Protein AF-A0A2Z6RP35-F1 (afdb_monomer_lite)

pLDDT: mean 94.47, std 4.71, range [70.81, 98.75]

InterPro domains:
  IPR000719 Protein kinase domain [PF00069] (41-134)
  IPR000719 Protein kinase domain [PS50011] (1-166)
  IPR011009 Protein kinase-like domain superfamily [SSF56112] (38-133)

Radius of gyration: 15.74 Å; chains: 1; bounding box: 32×40×42 Å

Organism: NCBI:txid94130

Foldseek 3Di:
DLVLLDPFFQAWHWPDDQDADPVRDGDTHTDFDFDQQDDDALVSVLLNLLRNLSSLVSQVVVQKDQLDDASRQKTQGPPDPHRRIHGHDSVVMDGFFDADPDDDPLDDPQLADPRNTHHQLSNLLSSLVNSVVVVRQDDPQSVVLSCCSNVSVDGSVVSSVGPSND

Secondary structure (DSSP, 8-state):
-HHHHTT-TTB--EEEEEEE-TT--EEEEE----EE----SHHHHHHHHHHHHHHHHHHHHTTEE-S---GGGEEE-TT-SS--EEE---TT-EETT-B-S---TT--TTTS-TTSB--HHHHHHHHHHHHHHT----SHHHHHHHHHHHTT---HHHHTTSGGG-

Sequence (166 aa):
MYEYARGHPGLVQIKEGPKISRQGIYKVVLESRGHVCRLRNEDDARAMSQSVLTGLTWLHKGGYVHRDIRLPNILFVPGVANYKYVLIDFEHANVGGLLVSEQLKDWDNKTLTKGNKYTSQSDMYQFGKMLENLNIINSDDGKRFLNSLKNKNINSANALKHAWFK

Structure (mmCIF, N/CA/C/O backbone):
data_AF-A0A2Z6RP35-F1
#
_entry.id   AF-A0A2Z6RP35-F1
#
loop_
_atom_site.group_PDB
_atom_site.id
_atom_site.type_symbol
_atom_site.label_atom_id
_atom_site.label_alt_id
_atom_site.label_comp_id
_atom_site.label_asym_id
_atom_site.label_entity_id
_atom_site.label_seq_id
_atom_site.pdbx_PDB_ins_code
_atom_site.Cartn_x
_atom_site.Cartn_y
_atom_site.Cartn_z
_atom_site.occupancy
_atom_site.B_iso_or_equiv
_atom_site.auth_seq_id
_atom_site.auth_comp_id
_atom_site.auth_asym_id
_atom_site.auth_atom_id
_atom_site.pdbx_PDB_model_num
ATOM 1 N N . MET A 1 1 ? -10.661 -10.406 8.901 1.00 86.00 1 MET A N 1
ATOM 2 C CA . MET A 1 1 ? -9.699 -9.798 7.965 1.00 86.00 1 MET A CA 1
ATOM 3 C C . MET A 1 1 ? -8.993 -10.849 7.120 1.00 86.00 1 MET A C 1
ATOM 5 O O . MET A 1 1 ? -9.301 -10.893 5.944 1.00 86.00 1 MET A O 1
ATOM 9 N N . TYR A 1 2 ? -8.150 -11.733 7.672 1.00 87.94 2 TYR A N 1
ATOM 10 C CA . TYR A 1 2 ? -7.448 -12.767 6.884 1.00 87.94 2 TYR A CA 1
ATOM 11 C C . TYR A 1 2 ? -8.343 -13.483 5.846 1.00 87.94 2 TYR A C 1
ATOM 13 O O . TYR A 1 2 ? -8.022 -13.436 4.666 1.00 87.94 2 TYR A O 1
ATOM 21 N N . GLU A 1 3 ? -9.520 -14.005 6.214 1.00 88.62 3 GLU A N 1
ATOM 22 C CA . GLU A 1 3 ? -10.435 -14.618 5.222 1.00 88.62 3 GLU A CA 1
ATOM 23 C C . GLU A 1 3 ? -10.795 -13.711 4.037 1.00 88.62 3 GLU A C 1
ATOM 25 O O . GLU A 1 3 ? -10.886 -14.176 2.909 1.00 88.62 3 GLU A O 1
ATOM 30 N N . TYR A 1 4 ? -10.945 -12.408 4.272 1.00 90.94 4 TYR A N 1
ATOM 31 C CA . TYR A 1 4 ? -11.260 -11.437 3.229 1.00 90.94 4 TYR A CA 1
ATOM 32 C C . TYR A 1 4 ? -10.071 -11.163 2.286 1.00 90.94 4 TYR A C 1
ATOM 34 O O . TYR A 1 4 ? -10.281 -10.764 1.146 1.00 90.94 4 TYR A O 1
ATOM 42 N N . ALA A 1 5 ? -8.825 -11.388 2.726 1.00 90.06 5 ALA A N 1
ATOM 43 C CA . ALA A 1 5 ? -7.629 -11.282 1.878 1.00 90.06 5 ALA A CA 1
ATOM 44 C C . ALA A 1 5 ? -7.382 -12.518 0.998 1.00 90.06 5 ALA A C 1
ATOM 46 O O . ALA A 1 5 ? -6.636 -12.433 0.019 1.00 90.06 5 ALA A O 1
ATOM 47 N N . ARG A 1 6 ? -7.966 -13.669 1.351 1.00 91.44 6 ARG A N 1
ATOM 48 C CA . ARG A 1 6 ? -7.701 -14.957 0.702 1.00 91.44 6 ARG A CA 1
ATOM 49 C C . ARG A 1 6 ? -8.003 -14.882 -0.799 1.00 91.44 6 ARG A C 1
ATOM 51 O O . ARG A 1 6 ? -9.107 -14.528 -1.190 1.00 91.44 6 ARG A O 1
ATOM 58 N N . GLY A 1 7 ? -7.034 -15.255 -1.634 1.00 90.69 7 GLY A N 1
ATOM 59 C CA . GLY A 1 7 ? -7.176 -15.304 -3.091 1.00 90.69 7 GLY A CA 1
ATOM 60 C C . GLY A 1 7 ? -6.927 -13.976 -3.811 1.00 90.69 7 GLY A C 1
ATOM 61 O O . GLY A 1 7 ? -7.019 -13.937 -5.037 1.00 90.69 7 GLY A O 1
ATOM 62 N N . HIS A 1 8 ? -6.598 -12.894 -3.097 1.00 92.94 8 HIS A N 1
ATOM 63 C CA . HIS A 1 8 ? -6.458 -11.570 -3.708 1.00 92.94 8 HIS A CA 1
ATOM 64 C C . HIS A 1 8 ? -4.997 -11.156 -3.922 1.00 92.94 8 HIS A C 1
ATOM 66 O O . HIS A 1 8 ? -4.226 -11.126 -2.958 1.00 92.94 8 HIS A O 1
ATOM 72 N N . PRO A 1 9 ? -4.600 -10.797 -5.161 1.00 93.50 9 PRO A N 1
ATOM 73 C CA . PRO A 1 9 ? -3.252 -10.324 -5.449 1.00 93.50 9 PRO A CA 1
ATOM 74 C C . PRO A 1 9 ? -2.870 -9.102 -4.616 1.00 93.50 9 PRO A C 1
ATOM 76 O O . PRO A 1 9 ? -3.711 -8.263 -4.289 1.00 93.50 9 PRO A O 1
ATOM 79 N N . GLY A 1 10 ?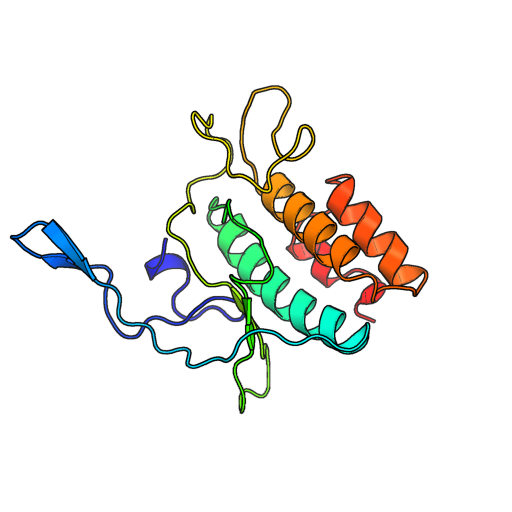 -1.584 -8.991 -4.288 1.00 94.69 10 GLY A N 1
ATOM 80 C CA . GLY A 1 10 ? -1.087 -7.902 -3.449 1.00 94.69 10 GLY A CA 1
ATOM 81 C C . GLY A 1 10 ? -1.337 -8.082 -1.952 1.00 94.69 10 GLY A C 1
ATOM 82 O O . GLY A 1 10 ? -0.834 -7.283 -1.167 1.00 94.69 10 GLY A O 1
ATOM 83 N N . LEU A 1 11 ? -2.063 -9.124 -1.536 1.00 95.31 11 LEU A N 1
ATOM 84 C CA . LEU A 1 11 ? -2.268 -9.497 -0.136 1.00 95.31 11 LEU A CA 1
ATOM 85 C C . LEU A 1 11 ? -1.636 -10.861 0.155 1.00 95.31 11 LEU A C 1
ATOM 87 O O . LEU A 1 11 ? -1.440 -11.687 -0.741 1.00 95.31 11 LEU A O 1
ATOM 91 N N . VAL A 1 12 ? -1.311 -11.104 1.422 1.00 93.56 12 VAL A N 1
ATOM 92 C CA . VAL A 1 12 ? -0.819 -12.406 1.878 1.00 93.56 12 VAL A CA 1
ATOM 93 C C . VAL A 1 12 ? -1.856 -13.511 1.663 1.00 93.56 12 VAL A C 1
ATOM 95 O O . VAL A 1 12 ? -3.038 -13.344 1.963 1.00 93.56 12 VAL A O 1
ATOM 98 N N . GLN A 1 13 ? -1.404 -14.658 1.157 1.00 92.56 13 GLN A N 1
ATOM 99 C CA . GLN A 1 13 ? -2.258 -15.813 0.887 1.00 92.56 13 GLN A CA 1
ATOM 100 C C . GLN A 1 13 ? -2.308 -16.760 2.083 1.00 92.56 13 GLN A C 1
ATOM 102 O O . GLN A 1 13 ? -1.300 -16.993 2.758 1.00 92.56 13 GLN A O 1
ATOM 107 N N . ILE A 1 14 ? -3.496 -17.304 2.344 1.00 91.94 14 ILE A N 1
ATOM 108 C CA . ILE A 1 14 ? -3.790 -18.121 3.522 1.00 91.94 14 ILE A CA 1
ATOM 109 C C . ILE A 1 14 ? -4.053 -19.549 3.086 1.00 91.94 14 ILE A C 1
ATOM 111 O O . ILE A 1 14 ? -5.002 -19.823 2.351 1.00 91.94 14 ILE A O 1
ATOM 115 N N . LYS A 1 15 ? -3.245 -20.456 3.627 1.00 91.06 15 LYS A N 1
ATOM 116 C CA . LYS A 1 15 ? -3.426 -21.892 3.474 1.00 91.06 15 LYS A CA 1
ATOM 117 C C . LYS A 1 15 ? -4.540 -22.394 4.391 1.00 91.06 15 LYS A C 1
ATOM 119 O O . LYS A 1 15 ? -5.458 -23.072 3.943 1.00 91.06 15 LYS A O 1
ATOM 124 N N . GLU A 1 16 ? -4.494 -22.031 5.676 1.00 90.31 16 GLU A N 1
ATOM 125 C CA . GLU A 1 16 ? -5.458 -22.493 6.686 1.00 90.31 16 GLU A CA 1
ATOM 126 C C . GLU A 1 16 ? -5.748 -21.438 7.761 1.00 90.31 16 GLU A C 1
ATOM 128 O O . GLU A 1 16 ? -4.887 -20.639 8.125 1.00 90.31 16 GLU A O 1
ATOM 133 N N . GLY A 1 17 ? -6.944 -21.506 8.350 1.00 86.00 17 GLY A N 1
ATOM 134 C CA . GLY A 1 17 ? -7.389 -20.552 9.368 1.00 86.00 17 GLY A CA 1
ATOM 135 C C . GLY A 1 17 ? -7.920 -19.247 8.768 1.00 86.00 17 GLY A C 1
ATOM 136 O O . GLY A 1 17 ? -7.993 -19.146 7.545 1.00 86.00 17 GLY A O 1
ATOM 137 N N . PRO A 1 18 ? -8.299 -18.269 9.610 1.00 88.44 18 PRO A N 1
ATOM 138 C CA . PRO A 1 18 ? -8.027 -18.163 11.043 1.00 88.44 18 PRO A CA 1
ATOM 139 C C . PRO A 1 18 ? -8.864 -19.106 11.916 1.00 88.44 18 PRO A C 1
ATOM 141 O O . PRO A 1 18 ? -10.058 -19.285 11.698 1.00 88.44 18 PRO A O 1
ATOM 144 N N . LYS A 1 19 ? -8.236 -19.708 12.930 1.00 91.31 19 LYS A N 1
ATOM 145 C CA . LYS A 1 19 ? -8.891 -20.564 13.934 1.00 91.31 19 LYS A CA 1
ATOM 146 C C . LYS A 1 19 ? -8.445 -20.154 15.334 1.00 91.31 19 LYS A C 1
ATOM 148 O O . LYS A 1 19 ? -7.283 -19.803 15.521 1.00 91.31 19 LYS A O 1
ATOM 153 N N . ILE A 1 20 ? -9.348 -20.252 16.305 1.00 91.75 20 ILE A N 1
ATOM 154 C CA . ILE A 1 20 ? -9.038 -20.084 17.729 1.00 91.75 20 ILE A CA 1
ATOM 155 C C . ILE A 1 20 ? -9.173 -21.452 18.396 1.00 91.75 20 ILE A C 1
ATOM 157 O O . ILE A 1 20 ? -10.204 -22.113 18.260 1.00 91.75 20 ILE A O 1
ATOM 161 N N . SER A 1 21 ? -8.116 -21.917 19.061 1.00 89.69 21 SER A N 1
ATOM 162 C CA . SER A 1 21 ? -8.159 -23.171 19.818 1.00 89.69 21 SER A CA 1
ATOM 163 C C . SER A 1 21 ? -8.995 -23.015 21.095 1.00 89.69 21 SER A C 1
ATOM 165 O O . SER A 1 21 ? -9.226 -21.905 21.568 1.00 89.69 21 SER A O 1
ATOM 167 N N . ARG A 1 22 ? -9.388 -24.130 21.726 1.00 89.19 22 ARG A N 1
ATOM 168 C CA . ARG A 1 22 ? -10.064 -24.098 23.042 1.00 89.19 22 ARG A CA 1
ATOM 169 C C . ARG A 1 22 ? -9.234 -23.419 24.141 1.00 89.19 22 ARG A C 1
ATOM 171 O O . ARG A 1 22 ? -9.798 -22.957 25.120 1.00 89.19 22 ARG A O 1
ATOM 178 N N . GLN A 1 23 ? -7.913 -23.356 23.973 1.00 92.81 23 GLN A N 1
ATOM 179 C CA . GLN A 1 23 ? -6.979 -22.693 24.889 1.00 92.81 23 GLN A CA 1
ATOM 180 C C . GLN A 1 23 ? -6.763 -21.207 24.539 1.00 92.81 23 GLN A C 1
ATOM 182 O O . GLN A 1 23 ? -5.885 -20.571 25.108 1.00 92.81 23 GLN A O 1
ATOM 187 N N . GLY A 1 24 ? -7.517 -20.652 23.581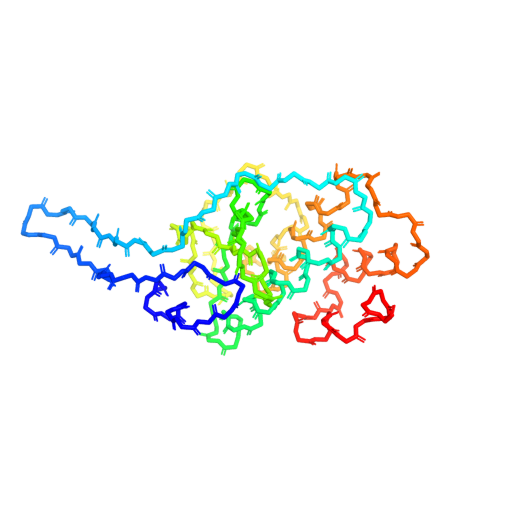 1.00 91.94 24 GLY A N 1
ATOM 188 C CA . GLY A 1 24 ? -7.424 -19.244 23.183 1.00 91.94 24 GLY A CA 1
ATOM 189 C C . GLY A 1 24 ? -6.308 -18.925 22.183 1.00 91.94 24 GLY A C 1
ATOM 190 O O . GLY A 1 24 ? -6.059 -17.757 21.904 1.00 91.94 24 GLY A O 1
ATOM 191 N N . ILE A 1 25 ? -5.641 -19.931 21.606 1.00 91.06 25 ILE A N 1
ATOM 192 C CA . ILE A 1 25 ? -4.558 -19.701 20.638 1.00 91.06 25 ILE A CA 1
ATOM 193 C C . ILE A 1 25 ? -5.157 -19.351 19.277 1.00 91.06 25 ILE A C 1
ATOM 195 O O . ILE A 1 25 ? -5.824 -20.187 18.663 1.00 91.06 25 ILE A O 1
ATOM 199 N N . TYR A 1 26 ? -4.868 -18.147 18.786 1.00 90.88 26 TYR A N 1
ATOM 200 C CA . TYR A 1 26 ? -5.181 -17.729 17.423 1.00 90.88 26 TYR A CA 1
ATOM 201 C C . TYR A 1 26 ? -4.122 -18.253 16.446 1.00 90.88 26 TYR A C 1
ATOM 203 O O . TYR A 1 26 ? -2.932 -17.986 16.605 1.00 90.88 26 TYR A O 1
ATOM 211 N N . LYS A 1 27 ? -4.544 -19.008 15.427 1.00 92.00 27 LYS A N 1
ATOM 212 C CA . LYS A 1 27 ? -3.656 -19.595 14.416 1.00 92.00 27 LYS A CA 1
ATOM 213 C C . LYS A 1 27 ? -4.132 -19.277 13.002 1.00 92.00 27 LYS A C 1
ATOM 215 O O . LYS A 1 27 ? -5.279 -19.552 12.643 1.00 92.00 27 LYS A O 1
ATOM 220 N N . VAL A 1 28 ? -3.198 -18.796 12.185 1.00 91.69 28 VAL A N 1
ATOM 221 C CA . VAL A 1 28 ? -3.317 -18.648 10.728 1.00 91.69 28 VAL A CA 1
ATOM 222 C C . VAL A 1 28 ? -2.096 -19.306 10.097 1.00 91.69 28 VAL A C 1
ATOM 224 O O . VAL A 1 28 ? -0.977 -19.111 10.565 1.00 91.69 28 VAL A O 1
ATOM 227 N N . VAL A 1 29 ? -2.297 -20.106 9.055 1.00 91.81 29 VAL A N 1
ATOM 228 C CA . VAL A 1 29 ? -1.217 -20.710 8.269 1.00 91.81 29 VAL A CA 1
ATOM 229 C C . VAL A 1 29 ? -1.149 -19.976 6.939 1.00 91.81 29 VAL A C 1
ATOM 231 O O . VAL A 1 29 ? -2.089 -20.031 6.147 1.00 91.81 29 VAL A O 1
ATOM 234 N N . LEU A 1 30 ? -0.038 -19.286 6.702 1.00 91.62 30 LEU A N 1
ATOM 235 C CA . LEU A 1 30 ? 0.198 -18.515 5.484 1.00 91.62 30 LEU A CA 1
ATOM 236 C C . LEU A 1 30 ? 0.854 -19.393 4.410 1.00 91.62 30 LEU A C 1
ATOM 238 O O . LEU A 1 30 ? 1.625 -20.303 4.718 1.00 91.62 30 LEU A O 1
ATOM 242 N N . GLU A 1 31 ? 0.540 -19.117 3.148 1.00 89.62 31 GLU A N 1
ATOM 243 C CA . GLU A 1 31 ? 1.127 -19.784 1.980 1.00 89.62 31 GLU A CA 1
ATOM 244 C C . GLU A 1 31 ? 2.234 -18.947 1.330 1.00 89.62 31 GLU A C 1
ATOM 246 O O . GLU A 1 31 ? 3.230 -19.497 0.863 1.00 89.62 31 GLU A O 1
ATOM 251 N N . SER A 1 32 ? 2.093 -17.617 1.325 1.00 87.44 32 SER A N 1
ATOM 252 C CA . SER A 1 32 ? 3.074 -16.719 0.713 1.00 87.44 32 SER A CA 1
ATOM 253 C C . SER A 1 32 ? 4.442 -16.846 1.388 1.00 87.44 32 SER A C 1
ATOM 255 O O . SER A 1 32 ? 4.604 -16.509 2.560 1.00 87.44 32 SER A O 1
ATOM 257 N N . ARG A 1 33 ? 5.446 -17.296 0.629 1.00 87.25 33 ARG A N 1
ATOM 258 C CA . ARG A 1 33 ? 6.847 -17.368 1.063 1.00 87.25 33 ARG A CA 1
ATOM 259 C C . ARG A 1 33 ? 7.640 -16.265 0.385 1.00 87.25 33 ARG A C 1
ATOM 261 O O . ARG A 1 33 ? 8.005 -16.391 -0.780 1.00 87.25 33 ARG A O 1
ATOM 268 N N . GLY A 1 34 ? 7.862 -15.179 1.113 1.00 90.25 34 GLY A N 1
ATOM 269 C CA . GLY A 1 34 ? 8.583 -14.022 0.606 1.00 90.25 34 GLY A CA 1
ATOM 270 C C . GLY A 1 34 ? 9.846 -13.697 1.392 1.00 90.25 34 GLY A C 1
ATOM 271 O O . GLY A 1 34 ? 10.131 -14.270 2.442 1.00 90.25 34 GLY A O 1
ATOM 272 N N . HIS A 1 35 ? 10.588 -12.737 0.863 1.00 91.94 35 HIS A N 1
ATOM 273 C CA . HIS A 1 35 ? 11.747 -12.125 1.487 1.00 91.94 35 HIS A CA 1
ATOM 274 C C . HIS A 1 35 ? 11.442 -10.671 1.832 1.00 91.94 35 HIS A C 1
ATOM 276 O O . HIS A 1 35 ? 10.530 -10.058 1.270 1.00 91.94 35 HIS A O 1
ATOM 282 N N . VAL A 1 36 ? 12.252 -10.108 2.727 1.00 92.31 36 VAL A N 1
ATOM 283 C CA . VAL A 1 36 ? 12.228 -8.673 3.021 1.00 92.31 36 VAL A CA 1
ATOM 284 C C . VAL A 1 36 ? 12.353 -7.884 1.719 1.00 92.31 36 VAL A C 1
ATOM 286 O O . VAL A 1 36 ? 13.231 -8.158 0.895 1.00 92.31 36 VAL A O 1
ATOM 289 N N . CYS A 1 37 ? 11.471 -6.904 1.544 1.00 90.75 37 CYS A N 1
ATOM 290 C CA . CYS A 1 37 ? 11.470 -6.026 0.387 1.00 90.75 37 CYS A CA 1
ATOM 291 C C . CYS A 1 37 ? 12.776 -5.212 0.319 1.00 90.75 37 CYS A C 1
ATOM 293 O O . CYS A 1 37 ? 13.133 -4.508 1.264 1.00 90.75 37 CYS A O 1
ATOM 295 N N . ARG A 1 38 ? 13.500 -5.310 -0.803 1.00 91.88 38 ARG A N 1
ATOM 296 C CA . ARG A 1 38 ? 14.711 -4.525 -1.087 1.00 91.88 38 ARG A CA 1
ATOM 297 C C . ARG A 1 38 ? 14.517 -3.773 -2.397 1.00 91.88 38 ARG A C 1
ATOM 299 O O . ARG A 1 38 ? 14.673 -4.357 -3.463 1.00 91.88 38 ARG A O 1
ATOM 306 N N . LEU A 1 39 ? 14.159 -2.499 -2.293 1.00 95.06 39 LEU A N 1
ATOM 307 C CA . LEU A 1 39 ? 13.917 -1.611 -3.430 1.00 95.06 39 LEU A CA 1
ATOM 308 C C . LEU A 1 39 ? 15.202 -0.841 -3.741 1.00 95.06 39 LEU A C 1
ATOM 310 O O . LEU A 1 39 ? 15.808 -0.282 -2.827 1.00 95.06 39 LEU A O 1
ATOM 314 N N . ARG A 1 40 ? 15.642 -0.838 -5.001 1.00 94.56 40 ARG A N 1
ATOM 315 C CA . ARG A 1 40 ? 16.898 -0.197 -5.427 1.00 94.56 40 ARG A CA 1
ATOM 316 C C . ARG A 1 40 ? 16.669 1.072 -6.231 1.00 94.56 40 ARG A C 1
ATOM 318 O O . ARG A 1 40 ? 17.529 1.945 -6.242 1.00 94.56 40 ARG A O 1
ATOM 325 N N . ASN A 1 41 ? 15.546 1.151 -6.931 1.00 97.44 41 ASN A N 1
ATOM 326 C CA . ASN A 1 41 ? 15.239 2.240 -7.845 1.00 97.44 41 ASN A CA 1
ATOM 327 C C . ASN A 1 41 ? 13.727 2.503 -7.908 1.00 97.44 41 ASN A C 1
ATOM 329 O O . ASN A 1 41 ? 12.916 1.832 -7.263 1.00 97.44 41 ASN A O 1
ATOM 333 N N . GLU A 1 42 ? 13.359 3.508 -8.694 1.00 98.00 42 GLU A N 1
ATOM 334 C CA . GLU A 1 42 ? 11.970 3.915 -8.871 1.00 98.00 42 GLU A CA 1
ATOM 335 C C . GLU A 1 42 ? 11.098 2.823 -9.512 1.00 98.00 42 GLU A C 1
ATOM 337 O O . GLU A 1 42 ? 9.927 2.699 -9.157 1.00 98.00 42 GLU A O 1
ATOM 342 N N . ASP A 1 43 ? 11.655 1.996 -10.399 1.00 96.25 43 ASP A N 1
ATOM 343 C CA . ASP A 1 43 ? 10.916 0.915 -11.061 1.00 96.25 43 ASP A CA 1
ATOM 344 C C . ASP A 1 43 ? 10.538 -0.195 -10.072 1.00 96.25 43 ASP A C 1
ATOM 346 O O . ASP A 1 43 ? 9.401 -0.675 -10.085 1.00 96.25 43 ASP A O 1
ATOM 350 N N . ASP A 1 44 ? 11.442 -0.545 -9.150 1.00 95.75 44 ASP A N 1
ATOM 351 C CA . ASP A 1 44 ? 11.146 -1.460 -8.044 1.00 95.75 44 ASP A CA 1
ATOM 352 C C . ASP A 1 44 ? 10.013 -0.896 -7.174 1.00 95.75 44 ASP A C 1
ATOM 354 O O . ASP A 1 44 ? 9.064 -1.605 -6.824 1.00 95.75 44 ASP A O 1
ATOM 358 N N . ALA A 1 45 ? 10.088 0.398 -6.838 1.00 97.56 45 ALA A N 1
ATOM 359 C CA . ALA A 1 45 ? 9.058 1.075 -6.055 1.00 97.56 45 ALA A CA 1
ATOM 360 C C . ALA A 1 45 ? 7.709 1.087 -6.785 1.00 97.56 45 ALA A C 1
ATOM 362 O O . ALA A 1 45 ? 6.671 0.867 -6.154 1.00 97.56 45 ALA A O 1
ATOM 363 N N . ARG A 1 46 ? 7.707 1.290 -8.107 1.00 97.38 46 ARG A N 1
ATOM 364 C CA . ARG A 1 46 ? 6.509 1.252 -8.953 1.00 97.38 46 ARG A CA 1
ATOM 365 C C . ARG A 1 46 ? 5.897 -0.148 -8.979 1.00 97.38 46 ARG A C 1
ATOM 367 O O . ARG A 1 46 ? 4.705 -0.289 -8.713 1.00 97.38 46 ARG A O 1
ATOM 374 N N . ALA A 1 47 ? 6.693 -1.193 -9.202 1.00 95.69 47 ALA A N 1
ATOM 375 C CA . ALA A 1 47 ? 6.221 -2.581 -9.211 1.00 95.69 47 ALA A CA 1
ATOM 376 C C . ALA A 1 47 ? 5.649 -3.019 -7.847 1.00 95.69 47 ALA A C 1
ATOM 378 O O . ALA A 1 47 ? 4.589 -3.656 -7.770 1.00 95.69 47 ALA A O 1
ATOM 379 N N . MET A 1 48 ? 6.314 -2.630 -6.755 1.00 97.44 48 MET A N 1
ATOM 380 C CA . MET A 1 48 ? 5.811 -2.832 -5.396 1.00 97.44 48 MET A CA 1
ATOM 381 C C . MET A 1 48 ? 4.493 -2.090 -5.186 1.00 97.44 48 MET A C 1
ATOM 383 O O . MET A 1 48 ? 3.514 -2.687 -4.732 1.00 97.44 48 MET A O 1
ATOM 387 N N . SER A 1 49 ? 4.432 -0.825 -5.604 1.00 97.94 49 SER A N 1
ATOM 388 C CA . SER A 1 49 ? 3.239 0.003 -5.447 1.00 97.94 49 SER A CA 1
ATOM 389 C C . SER A 1 49 ? 2.042 -0.550 -6.197 1.00 97.94 49 SER A C 1
ATOM 391 O O . SER A 1 49 ? 0.949 -0.588 -5.641 1.00 97.94 49 SER A O 1
ATOM 393 N N . GLN A 1 50 ? 2.231 -1.056 -7.413 1.00 97.31 50 GLN A N 1
ATOM 394 C CA . GLN A 1 50 ? 1.154 -1.686 -8.172 1.00 97.31 50 GLN A CA 1
ATOM 395 C C . GLN A 1 50 ? 0.564 -2.889 -7.421 1.00 97.31 50 GLN A C 1
ATOM 397 O O . GLN A 1 50 ? -0.654 -3.077 -7.398 1.00 97.31 50 GLN A O 1
ATOM 402 N N . SER A 1 51 ? 1.411 -3.674 -6.753 1.00 97.31 51 SER A N 1
ATOM 403 C CA . SER A 1 51 ? 0.977 -4.833 -5.969 1.00 97.31 51 SER A CA 1
ATOM 404 C C . SER A 1 51 ? 0.243 -4.421 -4.697 1.00 97.31 51 SER A C 1
ATOM 406 O O . SER A 1 51 ? -0.890 -4.845 -4.481 1.00 97.31 51 SER A O 1
ATOM 408 N N . VAL A 1 52 ? 0.826 -3.525 -3.899 1.00 98.06 52 VAL A N 1
ATOM 409 C CA . VAL A 1 52 ? 0.209 -3.055 -2.650 1.00 98.06 52 VAL A CA 1
ATOM 410 C C . VAL A 1 52 ? -1.113 -2.337 -2.916 1.00 98.06 52 VAL A C 1
ATOM 412 O O . VAL A 1 52 ? -2.102 -2.613 -2.243 1.00 98.06 52 VAL A O 1
ATOM 415 N N . LEU A 1 53 ? -1.184 -1.471 -3.929 1.00 98.50 53 LEU A N 1
ATOM 416 C CA . LEU A 1 53 ? -2.419 -0.764 -4.280 1.00 98.50 53 LEU A CA 1
ATOM 417 C C . LEU A 1 53 ? -3.513 -1.705 -4.790 1.00 98.50 53 LEU A C 1
ATOM 419 O O . LEU A 1 53 ? -4.690 -1.449 -4.537 1.00 98.50 53 LEU A O 1
ATOM 423 N N . THR A 1 54 ? -3.149 -2.796 -5.468 1.00 97.75 54 THR A N 1
ATOM 424 C CA . THR A 1 54 ? -4.109 -3.842 -5.859 1.00 97.75 54 THR A CA 1
ATOM 425 C C . THR A 1 54 ? -4.731 -4.481 -4.617 1.00 97.75 54 THR A C 1
ATOM 427 O O . THR A 1 54 ? -5.958 -4.554 -4.513 1.00 97.75 54 THR A O 1
ATOM 430 N N . GLY A 1 55 ? -3.907 -4.831 -3.626 1.00 97.75 55 GLY A N 1
ATOM 431 C CA . GLY A 1 55 ? -4.382 -5.360 -2.348 1.00 97.75 55 GLY A CA 1
ATOM 432 C C . GLY A 1 55 ? -5.228 -4.355 -1.559 1.00 97.75 55 GLY A C 1
ATOM 433 O O . GLY A 1 55 ? -6.329 -4.680 -1.116 1.00 97.75 55 GLY A O 1
ATOM 434 N N . LEU A 1 56 ? -4.773 -3.104 -1.438 1.00 98.44 56 LEU A N 1
ATOM 435 C CA . LEU A 1 56 ? -5.519 -2.040 -0.757 1.00 98.44 56 LEU A CA 1
ATOM 436 C C . LEU A 1 56 ? -6.858 -1.747 -1.435 1.00 98.44 56 LEU A C 1
ATOM 438 O O . LEU A 1 56 ? -7.849 -1.539 -0.745 1.00 98.44 56 LEU A O 1
ATOM 442 N N . THR A 1 57 ? -6.921 -1.781 -2.769 1.00 98.31 57 THR A N 1
ATOM 443 C CA . THR A 1 57 ? -8.187 -1.633 -3.507 1.00 98.31 57 THR A CA 1
ATOM 444 C C . THR A 1 57 ? -9.195 -2.690 -3.071 1.00 98.31 57 THR A C 1
ATOM 446 O O . THR A 1 57 ? -10.362 -2.372 -2.837 1.00 98.31 57 THR A O 1
ATOM 449 N N . TRP A 1 58 ? -8.745 -3.936 -2.910 1.00 98.00 58 TRP A N 1
ATOM 450 C CA . TRP A 1 58 ? -9.599 -5.017 -2.437 1.00 98.00 58 TRP A CA 1
ATOM 451 C C . TRP A 1 58 ? -10.076 -4.800 -0.994 1.00 98.00 58 TRP A C 1
ATOM 453 O O . TRP A 1 58 ? -11.282 -4.853 -0.732 1.00 98.00 58 TRP A O 1
ATOM 463 N N . LEU A 1 59 ? -9.153 -4.496 -0.073 1.00 97.50 59 LEU A N 1
ATOM 464 C CA . LEU A 1 59 ? -9.464 -4.231 1.339 1.00 97.50 59 LEU A CA 1
ATOM 465 C C . LEU A 1 59 ? -10.459 -3.082 1.498 1.00 97.50 59 LEU A C 1
ATOM 467 O O . LEU A 1 59 ? -11.494 -3.235 2.148 1.00 97.50 59 LEU A O 1
ATOM 471 N N . HIS A 1 60 ? -10.173 -1.956 0.845 1.00 97.94 60 HIS A N 1
ATOM 472 C CA . HIS A 1 60 ? -10.968 -0.735 0.937 1.00 97.94 60 HIS A CA 1
ATOM 473 C C . HIS A 1 60 ? -12.368 -0.928 0.352 1.00 97.94 60 HIS A C 1
ATOM 475 O O . HIS A 1 60 ? -13.327 -0.393 0.905 1.00 97.94 60 HIS A O 1
ATOM 481 N N . LYS A 1 61 ? -12.520 -1.740 -0.706 1.00 97.12 61 LYS A N 1
ATOM 482 C CA . LYS A 1 61 ? -13.836 -2.122 -1.250 1.00 97.12 61 LYS A CA 1
ATOM 483 C C . LYS A 1 61 ? -14.693 -2.875 -0.225 1.00 97.12 61 LYS A C 1
ATOM 485 O O . LYS A 1 61 ? -15.908 -2.716 -0.226 1.00 97.12 61 LYS A O 1
ATOM 490 N N . GLY A 1 62 ? -14.066 -3.655 0.656 1.00 95.56 62 GLY A N 1
ATOM 491 C CA . GLY A 1 62 ? -14.731 -4.345 1.767 1.00 95.56 62 GLY A CA 1
ATOM 492 C C . GLY A 1 62 ? -14.960 -3.479 3.004 1.00 95.56 62 GLY A C 1
ATOM 493 O O . GLY A 1 62 ? -15.422 -3.988 4.019 1.00 95.56 62 GLY A O 1
ATOM 494 N N . GLY A 1 63 ? -14.598 -2.193 2.956 1.00 96.75 63 GLY A N 1
ATOM 495 C CA . GLY A 1 63 ? -14.658 -1.293 4.107 1.00 96.75 63 GLY A CA 1
ATOM 496 C C . GLY A 1 63 ? -13.549 -1.519 5.139 1.00 96.75 63 GLY A C 1
ATOM 497 O O . GLY A 1 63 ? -13.596 -0.914 6.209 1.00 96.75 63 GLY A O 1
ATOM 498 N N . TYR A 1 64 ? -12.552 -2.356 4.841 1.00 97.62 64 TYR A N 1
ATOM 499 C CA . TYR A 1 64 ? -11.417 -2.607 5.728 1.00 97.62 64 TYR A CA 1
ATOM 500 C C . TYR A 1 64 ? -10.265 -1.646 5.453 1.00 97.62 64 TYR A C 1
ATOM 502 O O . TYR A 1 64 ? -10.079 -1.186 4.330 1.00 97.62 64 TYR A O 1
ATOM 510 N N . VAL A 1 65 ? -9.473 -1.375 6.484 1.00 97.69 65 VAL A N 1
ATOM 511 C CA . VAL A 1 65 ? -8.235 -0.588 6.448 1.00 97.69 65 VAL A CA 1
ATOM 512 C C . VAL A 1 65 ? -7.115 -1.377 7.114 1.00 97.69 65 VAL A C 1
ATOM 514 O O . VAL A 1 65 ? -7.371 -2.121 8.062 1.00 97.69 65 VAL A O 1
ATOM 517 N N . HIS A 1 66 ? -5.883 -1.219 6.634 1.00 97.75 66 HIS A N 1
ATOM 518 C CA . HIS A 1 66 ? -4.729 -1.967 7.138 1.00 97.75 66 HIS A CA 1
ATOM 519 C C . HIS A 1 66 ? -4.210 -1.424 8.468 1.00 97.75 66 HIS A C 1
ATOM 521 O O . HIS A 1 66 ? -3.860 -2.194 9.357 1.00 97.75 66 HIS A O 1
ATOM 527 N N . ARG A 1 67 ? -4.169 -0.093 8.606 1.00 97.00 67 ARG A N 1
ATOM 528 C CA . ARG A 1 67 ? -3.708 0.655 9.790 1.00 97.00 67 ARG A CA 1
ATOM 529 C C . ARG A 1 67 ? -2.204 0.659 10.043 1.00 97.00 67 ARG A C 1
ATOM 531 O O . ARG A 1 67 ? -1.708 1.675 10.527 1.00 97.00 67 ARG A O 1
ATOM 538 N N . ASP A 1 68 ? -1.481 -0.383 9.646 1.00 97.12 68 ASP A N 1
ATOM 539 C CA . ASP A 1 68 ? -0.020 -0.461 9.806 1.00 97.12 68 ASP A CA 1
ATOM 540 C C . ASP A 1 68 ? 0.733 -0.556 8.464 1.00 97.12 68 ASP A C 1
ATOM 542 O O . ASP A 1 68 ? 1.335 -1.572 8.124 1.00 97.12 68 ASP A O 1
ATOM 546 N N . ILE A 1 69 ? 0.619 0.479 7.625 1.00 97.75 69 ILE A N 1
ATOM 547 C CA . ILE A 1 69 ? 1.321 0.529 6.333 1.00 97.75 69 ILE A CA 1
ATOM 548 C C . ILE A 1 69 ? 2.770 0.972 6.539 1.00 97.75 69 ILE A C 1
ATOM 550 O O . ILE A 1 69 ? 3.035 2.144 6.813 1.00 97.75 69 ILE A O 1
ATOM 554 N N . ARG A 1 70 ? 3.701 0.032 6.358 1.00 96.94 70 ARG A N 1
ATOM 555 C CA . ARG A 1 70 ? 5.149 0.246 6.460 1.00 96.94 70 ARG A CA 1
ATOM 556 C C . ARG A 1 70 ? 5.919 -0.820 5.682 1.00 96.94 70 ARG A C 1
ATOM 558 O O . ARG A 1 70 ? 5.416 -1.921 5.472 1.00 96.94 70 ARG A O 1
ATOM 565 N N . LEU A 1 71 ? 7.159 -0.511 5.295 1.00 96.56 71 LEU A N 1
ATOM 566 C CA . LEU A 1 71 ? 7.977 -1.393 4.454 1.00 96.56 71 LEU A CA 1
ATOM 567 C C . LEU A 1 71 ? 8.202 -2.799 5.055 1.00 96.56 71 LEU A C 1
ATOM 569 O O . LEU A 1 71 ? 8.149 -3.758 4.287 1.00 96.56 71 LEU A O 1
ATOM 573 N N . PRO A 1 72 ? 8.392 -2.968 6.385 1.00 96.19 72 PRO A N 1
ATOM 574 C CA . PRO A 1 72 ? 8.485 -4.296 6.999 1.00 96.19 72 PRO A CA 1
ATOM 575 C C . PRO A 1 72 ? 7.259 -5.190 6.773 1.00 96.19 72 PRO A C 1
ATOM 577 O O . PRO A 1 72 ? 7.403 -6.409 6.747 1.00 96.19 72 PRO A O 1
ATOM 580 N N . ASN A 1 73 ? 6.083 -4.597 6.548 1.00 97.31 73 ASN A N 1
ATOM 581 C CA . ASN A 1 73 ? 4.835 -5.323 6.321 1.00 97.31 73 ASN A CA 1
ATOM 582 C C . ASN A 1 73 ? 4.600 -5.610 4.825 1.00 97.31 73 ASN A C 1
ATOM 584 O O . ASN A 1 73 ? 3.485 -5.921 4.411 1.00 97.31 73 ASN A O 1
ATOM 588 N N . ILE A 1 74 ? 5.640 -5.510 3.991 1.00 97.50 74 ILE A N 1
ATOM 589 C CA . ILE A 1 74 ? 5.588 -5.827 2.563 1.00 97.50 74 ILE A CA 1
ATOM 590 C C . ILE A 1 74 ? 6.681 -6.848 2.251 1.00 97.50 74 ILE A C 1
ATOM 592 O O . ILE A 1 74 ? 7.873 -6.584 2.423 1.00 97.50 74 ILE A O 1
ATOM 596 N N . LEU A 1 75 ? 6.282 -8.013 1.742 1.00 96.19 75 LEU A N 1
ATOM 597 C CA . LEU A 1 75 ? 7.211 -9.059 1.316 1.00 96.19 75 LEU A CA 1
ATOM 598 C C . LEU A 1 75 ? 7.327 -9.109 -0.199 1.00 96.19 75 LEU A C 1
ATOM 600 O O . LEU A 1 75 ? 6.325 -8.991 -0.897 1.00 96.19 75 LEU A O 1
ATOM 604 N N . PHE A 1 76 ? 8.534 -9.364 -0.697 1.00 96.00 76 PHE A N 1
ATOM 605 C CA . PHE A 1 76 ? 8.772 -9.760 -2.082 1.00 96.00 76 PHE A CA 1
ATOM 606 C C . PHE A 1 76 ? 8.645 -11.281 -2.221 1.00 96.00 76 PHE A C 1
ATOM 608 O O . PHE A 1 76 ? 9.330 -12.019 -1.517 1.00 96.00 76 PHE A O 1
ATOM 615 N N . VAL A 1 77 ? 7.814 -11.761 -3.140 1.00 93.19 77 VAL A N 1
ATOM 616 C CA . VAL A 1 77 ? 7.584 -13.183 -3.413 1.00 93.19 77 VAL A CA 1
ATOM 617 C C . VAL A 1 77 ? 8.250 -13.543 -4.751 1.00 93.19 77 VAL A C 1
ATOM 619 O O . VAL A 1 77 ? 7.789 -13.091 -5.803 1.00 93.19 77 VAL A O 1
ATOM 622 N N . PRO A 1 78 ? 9.348 -14.323 -4.751 1.00 88.38 78 PRO A N 1
ATOM 623 C CA . PRO A 1 78 ? 10.029 -14.718 -5.981 1.00 88.38 78 PRO A CA 1
ATOM 624 C C . PRO A 1 78 ? 9.200 -15.721 -6.795 1.00 88.38 78 PRO A C 1
ATOM 626 O O . PRO A 1 78 ? 8.376 -16.454 -6.256 1.00 88.38 78 PRO A O 1
ATOM 629 N N . GLY A 1 79 ? 9.443 -15.779 -8.108 1.00 82.88 79 GLY A N 1
ATOM 630 C CA . GLY A 1 79 ? 8.838 -16.784 -8.993 1.00 82.88 79 GLY A CA 1
ATOM 631 C C . GLY A 1 79 ? 7.372 -16.541 -9.371 1.00 82.88 79 GLY A C 1
ATOM 632 O O . GLY A 1 79 ? 6.804 -17.336 -10.112 1.00 82.88 79 GLY A O 1
ATOM 633 N N . VAL A 1 80 ? 6.763 -15.441 -8.919 1.00 80.38 80 VAL A N 1
ATOM 634 C CA . VAL A 1 80 ? 5.402 -15.047 -9.313 1.00 80.38 80 VAL A CA 1
ATOM 635 C C . VAL A 1 80 ? 5.477 -14.083 -10.499 1.00 80.38 80 VAL A C 1
ATOM 637 O O . VAL A 1 80 ? 6.206 -13.089 -10.453 1.00 80.38 80 VAL A O 1
ATOM 640 N N . ALA A 1 81 ? 4.750 -14.378 -11.580 1.00 70.81 81 ALA A N 1
ATOM 641 C CA . ALA A 1 81 ? 4.782 -13.559 -12.796 1.00 70.81 81 ALA A CA 1
ATOM 642 C C . ALA A 1 81 ? 4.166 -12.166 -12.570 1.00 70.81 81 ALA A C 1
ATOM 644 O O . ALA A 1 81 ? 4.748 -11.161 -12.971 1.00 70.81 81 ALA A O 1
ATOM 645 N N . ASN A 1 82 ? 3.038 -12.114 -11.856 1.00 72.94 82 ASN A N 1
ATOM 646 C CA . ASN A 1 82 ? 2.292 -10.892 -11.562 1.00 72.94 82 ASN A CA 1
ATOM 647 C C . ASN A 1 82 ? 2.233 -10.657 -10.047 1.00 72.94 82 ASN A C 1
ATOM 649 O O . ASN A 1 82 ? 2.083 -11.608 -9.284 1.00 72.94 82 ASN A O 1
ATOM 653 N N . TYR A 1 83 ? 2.316 -9.391 -9.629 1.00 76.31 83 TYR A N 1
ATOM 654 C CA . TYR A 1 83 ? 2.175 -8.957 -8.231 1.00 76.31 83 TYR A CA 1
ATOM 655 C C . TYR A 1 83 ? 3.173 -9.609 -7.266 1.00 76.31 83 TYR A C 1
ATOM 657 O O . TYR A 1 83 ? 2.811 -10.283 -6.303 1.00 76.31 83 TYR A O 1
ATOM 665 N N . LYS A 1 84 ? 4.462 -9.367 -7.528 1.00 90.62 84 LYS A N 1
ATOM 666 C CA . LYS A 1 84 ? 5.604 -9.912 -6.774 1.00 90.62 84 LYS A CA 1
ATOM 667 C C . LYS A 1 84 ? 5.700 -9.415 -5.333 1.00 90.62 84 LYS A C 1
ATOM 669 O O . LYS A 1 84 ? 6.644 -9.782 -4.644 1.00 90.62 84 LYS A O 1
ATOM 674 N N . TYR A 1 85 ? 4.783 -8.567 -4.879 1.00 96.38 85 TYR A N 1
ATOM 675 C CA . TYR A 1 85 ? 4.794 -8.043 -3.523 1.00 96.38 85 TYR A CA 1
ATOM 676 C C . TYR A 1 85 ? 3.451 -8.282 -2.855 1.00 96.38 85 TYR A C 1
ATOM 678 O O . TYR A 1 85 ? 2.403 -8.135 -3.482 1.00 96.38 85 TYR A O 1
ATOM 686 N N . VAL A 1 86 ? 3.484 -8.635 -1.576 1.00 96.25 86 VAL A N 1
ATOM 687 C CA . VAL A 1 86 ? 2.280 -8.868 -0.778 1.00 96.25 86 VAL A CA 1
ATOM 688 C C . VAL A 1 86 ? 2.334 -8.058 0.505 1.00 96.25 86 VAL A C 1
ATOM 690 O O . VAL A 1 86 ? 3.356 -8.034 1.191 1.00 96.25 86 VAL A O 1
ATOM 693 N N . LEU A 1 87 ? 1.219 -7.404 0.815 1.00 97.25 87 LEU A N 1
ATOM 694 C CA . LEU A 1 87 ? 0.966 -6.772 2.101 1.00 97.25 87 LEU A CA 1
ATOM 695 C C . LEU A 1 87 ? 0.616 -7.863 3.121 1.00 97.25 87 LEU A C 1
ATOM 697 O O . LEU A 1 87 ? -0.269 -8.695 2.880 1.00 97.25 87 LEU A O 1
ATOM 701 N N . ILE A 1 88 ? 1.351 -7.875 4.226 1.00 95.94 88 ILE A N 1
ATOM 702 C CA . ILE A 1 88 ? 1.218 -8.823 5.333 1.00 95.94 88 ILE A CA 1
ATOM 703 C C . ILE A 1 88 ? 0.799 -8.082 6.605 1.00 95.94 88 ILE A C 1
ATOM 705 O O . ILE A 1 88 ? 0.775 -6.860 6.632 1.00 95.94 88 ILE A O 1
ATOM 709 N N . ASP A 1 89 ? 0.569 -8.856 7.663 1.00 94.19 89 ASP A N 1
ATOM 710 C CA . ASP A 1 89 ? 0.376 -8.362 9.027 1.00 94.19 89 ASP A CA 1
ATOM 711 C C . ASP A 1 89 ? -0.907 -7.540 9.246 1.00 94.19 89 ASP A C 1
ATOM 713 O O . ASP A 1 89 ? -0.921 -6.316 9.347 1.00 94.19 89 ASP A O 1
ATOM 717 N N . PHE A 1 90 ? -2.031 -8.256 9.331 1.00 93.88 90 PHE A N 1
ATOM 718 C CA . PHE A 1 90 ? -3.353 -7.657 9.514 1.00 93.88 90 PHE A CA 1
ATOM 719 C C . PHE A 1 90 ? -3.773 -7.537 10.986 1.00 93.88 90 PHE A C 1
ATOM 721 O O . PHE A 1 90 ? -4.969 -7.416 11.257 1.00 93.88 90 PHE A O 1
ATOM 728 N N . GLU A 1 91 ? -2.845 -7.593 11.942 1.00 92.44 91 GLU A N 1
ATOM 729 C CA . GLU A 1 91 ? -3.175 -7.562 13.375 1.00 92.44 91 GLU A CA 1
ATOM 730 C C . GLU A 1 91 ? -3.870 -6.259 13.800 1.00 92.44 91 GLU A C 1
ATOM 732 O O . GLU A 1 91 ? -4.776 -6.266 14.633 1.00 92.44 91 GLU A O 1
ATOM 737 N N . HIS A 1 92 ? -3.512 -5.147 13.157 1.00 93.38 92 HIS A N 1
ATOM 738 C CA . HIS A 1 92 ? -4.116 -3.839 13.402 1.00 93.38 92 HIS A CA 1
ATOM 739 C C . HIS A 1 92 ? -5.282 -3.513 12.463 1.00 93.38 92 HIS A C 1
ATOM 741 O O . HIS A 1 92 ? -5.984 -2.516 12.683 1.00 93.38 92 HIS A O 1
ATOM 747 N N . ALA A 1 93 ? -5.508 -4.336 11.437 1.00 94.50 93 ALA A N 1
ATOM 748 C CA . ALA A 1 93 ? -6.512 -4.084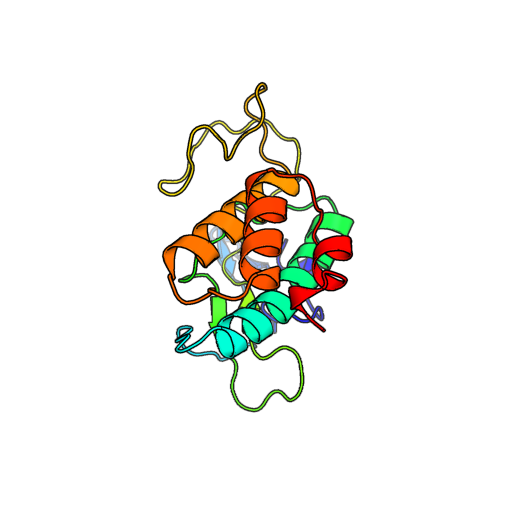 10.418 1.00 94.50 93 ALA A CA 1
ATOM 749 C C . ALA A 1 93 ? -7.930 -4.146 11.001 1.00 94.50 93 ALA A C 1
ATOM 751 O O . ALA A 1 93 ? -8.259 -4.999 11.825 1.00 94.50 93 ALA A O 1
ATOM 752 N N . ASN A 1 94 ? -8.795 -3.231 10.570 1.00 94.25 94 ASN A N 1
ATOM 753 C CA . ASN A 1 94 ? -10.163 -3.131 11.082 1.00 94.25 94 ASN A CA 1
ATOM 754 C C . ASN A 1 94 ? -11.087 -2.471 10.049 1.00 94.25 94 ASN A C 1
ATOM 756 O O . ASN A 1 94 ? -10.658 -2.129 8.949 1.00 94.25 94 ASN A O 1
ATOM 760 N N . VAL A 1 95 ? -12.359 -2.289 10.393 1.00 95.81 95 VAL A N 1
ATOM 761 C CA . VAL A 1 95 ? -13.305 -1.478 9.626 1.00 95.81 95 VAL A CA 1
ATOM 762 C C . VAL A 1 95 ? -12.857 -0.014 9.646 1.00 95.81 95 VAL A C 1
ATOM 764 O O . VAL A 1 95 ? -12.496 0.538 10.689 1.00 95.81 95 VAL A O 1
ATOM 767 N N . GLY A 1 96 ? -12.858 0.620 8.477 1.00 96.12 96 GLY A N 1
ATOM 768 C CA . GLY A 1 96 ? -12.518 2.028 8.322 1.00 96.12 96 GLY A CA 1
ATOM 769 C C . GLY A 1 96 ? -13.578 2.961 8.912 1.00 96.12 96 GLY A C 1
ATOM 770 O O . GLY A 1 96 ? -14.756 2.636 9.004 1.00 96.12 96 GLY A O 1
ATOM 771 N N . GLY A 1 97 ? -13.159 4.166 9.293 1.00 95.25 97 GLY A N 1
ATOM 772 C CA . GLY A 1 97 ? -14.035 5.217 9.815 1.00 95.25 97 GLY A CA 1
ATOM 773 C C . GLY A 1 97 ? -14.337 5.118 11.312 1.00 95.25 97 GLY A C 1
ATOM 774 O O . GLY A 1 97 ? -15.035 5.986 11.842 1.00 95.25 97 GLY A O 1
ATOM 775 N N . LEU A 1 98 ? -13.796 4.114 12.003 1.00 92.19 98 LEU A N 1
ATOM 776 C CA . LEU A 1 98 ? -13.906 3.984 13.453 1.00 92.19 98 LEU A CA 1
ATOM 777 C C . LEU A 1 98 ? -12.972 4.959 14.179 1.00 92.19 98 LEU A C 1
ATOM 779 O O . LEU A 1 98 ? -11.902 5.318 13.674 1.00 92.19 98 LEU A O 1
ATOM 783 N N . LEU A 1 99 ? -13.400 5.383 15.371 1.00 92.75 99 LEU A N 1
ATOM 784 C CA . LEU A 1 99 ? -12.546 6.102 16.313 1.00 92.75 99 LEU A CA 1
ATOM 785 C C . LEU A 1 99 ? -11.407 5.186 16.754 1.00 92.75 99 LEU A C 1
ATOM 787 O O . LEU A 1 99 ? -11.625 4.004 17.017 1.00 92.75 99 LEU A O 1
ATOM 791 N N . VAL A 1 100 ? -10.203 5.740 16.846 1.00 90.31 100 VAL A N 1
ATOM 792 C CA . VAL A 1 100 ? -9.032 5.002 17.322 1.00 90.31 100 VAL A CA 1
ATOM 793 C C . VAL A 1 100 ? -8.625 5.498 18.705 1.00 90.31 100 VAL A C 1
ATOM 795 O O . VAL A 1 100 ? -8.427 6.691 18.916 1.00 90.31 100 VAL A O 1
ATOM 798 N N . SER A 1 101 ? -8.519 4.576 19.658 1.00 85.12 101 SER A N 1
ATOM 799 C CA . SER A 1 101 ? -8.003 4.842 21.008 1.00 85.12 101 SER A CA 1
ATOM 800 C C . SER A 1 101 ? -6.477 4.786 21.073 1.00 85.12 101 SER A C 1
ATOM 802 O O . SER A 1 101 ? -5.877 5.374 21.964 1.00 85.12 101 SER A O 1
ATOM 804 N N . GLU A 1 102 ? -5.854 4.093 20.121 1.00 84.50 102 GLU A N 1
ATOM 805 C CA . GLU A 1 102 ? -4.418 3.837 20.078 1.00 84.50 102 GLU A CA 1
ATOM 806 C C . GLU A 1 102 ? -3.805 4.427 18.811 1.00 84.50 102 GLU A C 1
ATOM 808 O O . GLU A 1 102 ? -4.390 4.340 17.724 1.00 84.50 102 GLU A O 1
ATOM 813 N N . GLN A 1 103 ? -2.611 5.002 18.957 1.00 88.69 103 GLN A N 1
ATOM 814 C CA . GLN A 1 103 ? -1.802 5.500 17.851 1.00 88.69 103 GLN A CA 1
ATOM 815 C C . GLN A 1 103 ? -0.562 4.628 17.691 1.00 88.69 103 GLN A C 1
ATOM 817 O O . GLN A 1 103 ? 0.178 4.408 18.649 1.00 88.69 103 GLN A O 1
ATOM 822 N N . LEU A 1 104 ? -0.333 4.141 16.471 1.00 92.00 104 LEU A N 1
ATOM 823 C CA . LEU A 1 104 ? 0.895 3.420 16.154 1.00 92.00 104 LEU A CA 1
ATOM 824 C C . LEU A 1 104 ? 2.050 4.408 15.974 1.00 92.00 104 LEU A C 1
ATOM 826 O O . LEU A 1 104 ? 1.849 5.549 15.561 1.00 92.00 104 LEU A O 1
ATOM 830 N N . LYS A 1 105 ? 3.273 3.947 16.244 1.00 89.38 105 LYS A N 1
ATOM 831 C CA . LYS A 1 105 ? 4.490 4.775 16.263 1.00 89.38 105 LYS A CA 1
ATOM 832 C C . LYS A 1 105 ? 4.722 5.582 14.978 1.00 89.38 105 LYS A C 1
ATOM 834 O O . LYS A 1 105 ? 5.210 6.703 15.049 1.00 89.38 105 LYS A O 1
ATOM 839 N N . ASP A 1 106 ? 4.374 5.019 13.822 1.00 90.88 106 ASP A N 1
ATOM 840 C CA . ASP A 1 106 ? 4.614 5.649 12.517 1.00 90.88 106 ASP A CA 1
ATOM 841 C C . ASP A 1 106 ? 3.496 6.616 12.089 1.00 90.88 106 ASP A C 1
ATOM 843 O O . ASP A 1 106 ? 3.572 7.234 11.017 1.00 90.88 106 ASP A O 1
ATOM 847 N N . TRP A 1 107 ? 2.442 6.753 12.899 1.00 95.81 107 TRP A N 1
ATOM 848 C CA . TRP A 1 107 ? 1.370 7.713 12.664 1.00 95.81 107 TRP A CA 1
ATOM 849 C C . TRP A 1 107 ? 1.813 9.125 13.052 1.00 95.81 107 TRP A C 1
ATOM 851 O O . TRP A 1 107 ? 2.655 9.339 13.918 1.00 95.81 107 TRP A O 1
ATOM 861 N N . ASP A 1 108 ? 1.228 10.110 12.386 1.00 95.62 108 ASP A N 1
ATOM 862 C CA . ASP A 1 108 ? 1.437 11.531 12.646 1.00 95.62 108 ASP A CA 1
ATOM 863 C C . ASP A 1 108 ? 0.110 12.306 12.597 1.00 95.62 108 ASP A C 1
ATOM 865 O O . ASP A 1 108 ? -0.968 11.748 12.363 1.00 95.62 108 ASP A O 1
ATOM 869 N N . ASN A 1 109 ? 0.191 13.624 12.781 1.00 94.75 109 ASN A N 1
ATOM 870 C CA . ASN A 1 109 ? -0.963 14.522 12.803 1.00 94.75 109 ASN A CA 1
ATOM 871 C C . ASN A 1 109 ? -1.780 14.555 11.496 1.00 94.75 109 ASN A C 1
ATOM 873 O O . ASN A 1 109 ? -2.905 15.054 11.502 1.00 94.75 109 ASN A O 1
ATOM 877 N N . LYS A 1 110 ? -1.253 14.030 10.385 1.00 96.62 110 LYS A N 1
ATOM 878 C CA . LYS A 1 110 ? -1.956 13.919 9.101 1.00 96.62 110 LYS A CA 1
ATOM 879 C C . LYS A 1 110 ? -2.509 12.522 8.860 1.00 96.62 110 LYS A C 1
ATOM 881 O O . LYS A 1 110 ? -3.314 12.349 7.947 1.00 96.62 110 LYS A O 1
ATOM 886 N N . THR A 1 111 ? -2.144 11.530 9.668 1.00 97.00 111 THR A N 1
ATOM 887 C CA . THR A 1 111 ? -2.612 10.149 9.500 1.00 97.00 111 THR A CA 1
ATOM 888 C C . THR A 1 111 ? -4.112 10.042 9.753 1.00 97.00 111 THR A C 1
ATOM 890 O O . THR A 1 111 ? -4.848 9.512 8.915 1.00 97.00 111 THR A O 1
ATOM 893 N N . LEU A 1 112 ? -4.606 10.617 10.846 1.00 96.75 112 LEU A N 1
ATOM 894 C CA . LEU A 1 112 ? -6.018 10.553 11.224 1.00 96.75 112 LEU A CA 1
ATOM 895 C C . LEU A 1 112 ? -6.835 11.704 10.627 1.00 96.75 112 LEU A C 1
ATOM 897 O O . LEU A 1 112 ? -6.307 12.687 10.111 1.00 96.75 112 LEU A O 1
ATOM 901 N N . THR A 1 113 ? -8.155 11.554 10.643 1.00 95.50 113 THR A N 1
ATOM 902 C CA . THR A 1 113 ? -9.072 12.673 10.377 1.00 95.50 113 THR A CA 1
ATOM 903 C C . THR A 1 113 ? -9.137 13.612 11.586 1.00 95.50 113 THR A C 1
ATOM 905 O O . THR A 1 113 ? -8.778 13.223 12.696 1.00 95.50 113 THR A O 1
ATOM 908 N N . LYS A 1 114 ? -9.689 14.824 11.410 1.00 92.56 114 LYS A N 1
ATOM 909 C CA . LYS A 1 114 ? -9.946 15.759 12.527 1.00 92.56 114 LYS A CA 1
ATOM 910 C C . LYS A 1 114 ? -10.808 15.151 13.644 1.00 92.56 114 LYS A C 1
ATOM 912 O O . LYS A 1 114 ? -10.703 15.568 14.787 1.00 92.56 114 LYS A O 1
ATOM 917 N N . GLY A 1 115 ? -11.642 14.164 13.315 1.00 92.88 115 GLY A N 1
ATOM 918 C CA . GLY A 1 115 ? -12.476 13.438 14.271 1.00 92.88 115 GLY A CA 1
ATOM 919 C C . GLY A 1 115 ? -11.809 12.202 14.874 1.00 92.88 115 GLY A C 1
ATOM 920 O O . GLY A 1 115 ? -12.533 11.320 15.311 1.00 92.88 115 GLY A O 1
ATOM 921 N N . ASN A 1 116 ? -10.476 12.084 14.831 1.00 94.06 116 ASN A N 1
ATOM 922 C CA . ASN A 1 116 ? -9.715 10.947 15.366 1.00 94.06 116 ASN A CA 1
ATOM 923 C C . ASN A 1 116 ? -10.141 9.578 14.787 1.00 94.06 116 ASN A C 1
ATOM 925 O O . ASN A 1 116 ? -10.179 8.563 15.481 1.00 94.06 116 ASN A O 1
ATOM 929 N N . LYS A 1 117 ? -10.502 9.557 13.497 1.00 96.56 117 LYS A N 1
ATOM 930 C CA . LYS A 1 117 ? -10.873 8.335 12.761 1.00 96.56 117 LYS A CA 1
ATOM 931 C C . LYS A 1 117 ? -9.779 7.919 11.791 1.00 96.56 117 LYS A C 1
ATOM 933 O O . LYS A 1 117 ? -9.233 8.783 11.095 1.00 96.56 117 LYS A O 1
ATOM 938 N N . TYR A 1 118 ? -9.534 6.613 11.688 1.00 97.44 118 TYR A N 1
ATOM 939 C CA . TYR A 1 118 ? -8.663 6.025 10.666 1.00 97.44 118 TYR A CA 1
ATOM 940 C C . TYR A 1 118 ? -9.492 5.583 9.456 1.00 97.44 118 TYR A C 1
ATOM 942 O O . TYR A 1 118 ? -10.524 4.940 9.616 1.00 97.44 118 TYR A O 1
ATOM 950 N N . THR A 1 119 ? -9.069 5.926 8.241 1.00 97.81 119 THR A N 1
ATOM 951 C CA . THR A 1 119 ? -9.846 5.699 7.003 1.00 97.81 119 THR A CA 1
ATOM 952 C C . THR A 1 119 ? -8.998 5.042 5.919 1.00 97.81 119 THR A C 1
ATOM 954 O O . THR A 1 119 ? -7.784 4.943 6.063 1.00 97.81 119 THR A O 1
ATOM 957 N N . SER A 1 120 ? -9.601 4.645 4.798 1.00 98.25 120 SER A N 1
ATOM 958 C CA . SER A 1 120 ? -8.842 4.209 3.616 1.00 98.25 120 SER A CA 1
ATOM 959 C C . SER A 1 120 ? -7.833 5.270 3.169 1.00 98.25 120 SER A C 1
ATOM 961 O O . SER A 1 120 ? -6.685 4.948 2.882 1.00 98.25 120 SER A O 1
ATOM 963 N N . GLN A 1 121 ? -8.199 6.554 3.238 1.00 98.44 121 GLN A N 1
ATOM 964 C CA . GLN A 1 121 ? -7.276 7.658 2.955 1.00 98.44 121 GLN A CA 1
ATOM 965 C C . GLN A 1 121 ? -6.130 7.778 3.971 1.00 98.44 121 GLN A C 1
ATOM 967 O O . GLN A 1 121 ? -5.105 8.381 3.665 1.00 98.44 121 GLN A O 1
ATOM 972 N N . SER A 1 122 ? -6.271 7.214 5.171 1.00 98.25 122 SER A N 1
ATOM 973 C CA . SER A 1 122 ? -5.171 7.102 6.130 1.00 98.25 122 SER A CA 1
ATOM 974 C C . SER A 1 122 ? -4.154 6.041 5.689 1.00 98.25 122 SER A C 1
ATOM 976 O O . SER A 1 122 ? -2.962 6.332 5.737 1.00 98.25 122 SER A O 1
ATOM 978 N N . ASP A 1 123 ? -4.596 4.886 5.165 1.00 98.56 123 ASP A N 1
ATOM 979 C CA . ASP A 1 123 ? -3.684 3.903 4.546 1.00 98.56 123 ASP A CA 1
ATOM 980 C C . ASP A 1 123 ? -2.961 4.526 3.342 1.00 98.56 123 ASP A C 1
ATOM 982 O O . ASP A 1 123 ? -1.744 4.408 3.225 1.00 98.56 123 ASP A O 1
ATOM 986 N N . MET A 1 124 ? -3.693 5.238 2.471 1.00 98.75 124 MET A N 1
ATOM 987 C CA . MET A 1 124 ? -3.108 5.907 1.299 1.00 98.75 124 MET A CA 1
ATOM 988 C C . MET A 1 124 ? -2.051 6.944 1.702 1.00 98.75 124 MET A C 1
ATOM 990 O O . MET A 1 124 ? -0.991 7.020 1.082 1.00 98.75 124 MET A O 1
ATOM 994 N N . TYR A 1 125 ? -2.318 7.718 2.757 1.00 98.69 125 TYR A N 1
ATOM 995 C CA . TYR A 1 125 ? -1.364 8.675 3.314 1.00 98.69 125 TYR A CA 1
ATOM 996 C C . TYR A 1 125 ? -0.099 7.984 3.829 1.00 98.69 125 TYR A C 1
ATOM 998 O O . TYR A 1 125 ? 1.005 8.357 3.431 1.00 98.69 125 TYR A O 1
ATOM 1006 N N . GLN A 1 126 ? -0.256 6.957 4.672 1.00 98.62 126 GLN A N 1
ATOM 1007 C CA . GLN A 1 126 ? 0.874 6.212 5.233 1.00 98.62 126 GLN A CA 1
ATOM 1008 C C . GLN A 1 126 ? 1.689 5.526 4.134 1.00 98.62 126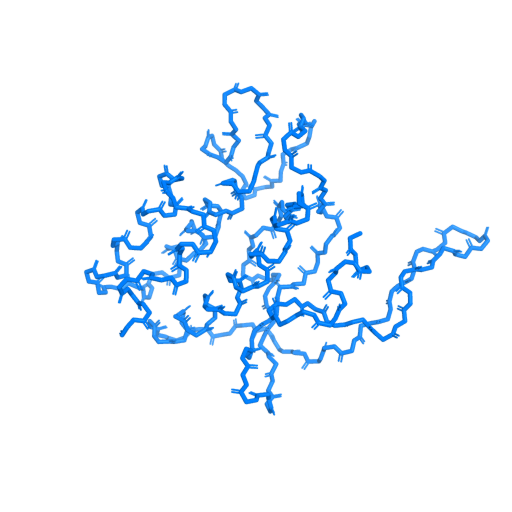 GLN A C 1
ATOM 1010 O O . GLN A 1 126 ? 2.916 5.522 4.194 1.00 98.62 126 GLN A O 1
ATOM 1015 N N . PHE A 1 127 ? 1.029 5.037 3.083 1.00 98.62 127 PHE A N 1
ATOM 1016 C CA . PHE A 1 127 ? 1.695 4.497 1.906 1.00 98.62 127 PHE A CA 1
ATOM 1017 C C . PHE A 1 127 ? 2.540 5.556 1.182 1.00 98.62 127 PHE A C 1
ATOM 1019 O O . PHE A 1 127 ? 3.708 5.313 0.883 1.00 98.62 127 PHE A O 1
ATOM 1026 N N . GLY A 1 128 ? 1.996 6.758 0.962 1.00 98.50 128 GLY A N 1
ATOM 1027 C CA . GLY A 1 128 ? 2.739 7.872 0.363 1.00 98.50 128 GLY A CA 1
ATOM 1028 C C . GLY A 1 128 ? 3.932 8.322 1.208 1.00 98.50 128 GLY A C 1
ATOM 1029 O O . GLY A 1 128 ? 5.018 8.526 0.671 1.00 98.50 128 GLY A O 1
ATOM 1030 N N . LYS A 1 129 ? 3.758 8.420 2.530 1.00 98.38 129 LYS A N 1
ATOM 1031 C CA . LYS A 1 129 ? 4.832 8.734 3.485 1.00 98.38 129 LYS A CA 1
ATOM 1032 C C . LYS A 1 129 ? 5.933 7.670 3.469 1.00 98.38 129 LYS A C 1
ATOM 1034 O O . LYS A 1 129 ? 7.112 8.005 3.422 1.00 98.38 129 LYS A O 1
ATOM 1039 N N . MET A 1 130 ? 5.555 6.392 3.469 1.00 97.81 130 MET A N 1
ATOM 1040 C CA . MET A 1 130 ? 6.497 5.278 3.375 1.00 97.81 130 MET A CA 1
ATOM 1041 C C . MET A 1 130 ? 7.322 5.361 2.088 1.00 97.81 130 MET A C 1
ATOM 1043 O O . MET A 1 130 ? 8.540 5.247 2.158 1.00 97.81 130 MET A O 1
ATOM 1047 N N . LEU A 1 131 ? 6.675 5.573 0.937 1.00 98.19 131 LEU A N 1
ATOM 1048 C CA . LEU A 1 131 ? 7.352 5.683 -0.355 1.00 98.19 131 LEU A CA 1
ATOM 1049 C C . LEU A 1 131 ? 8.294 6.891 -0.432 1.00 98.19 131 LEU A C 1
ATOM 1051 O O . LEU A 1 131 ? 9.402 6.762 -0.947 1.00 98.19 131 LEU A O 1
ATOM 1055 N N . GLU A 1 132 ? 7.874 8.048 0.084 1.00 97.69 132 GLU A N 1
ATOM 1056 C CA . GLU A 1 132 ? 8.715 9.248 0.141 1.00 97.69 132 GLU A CA 1
ATOM 1057 C C . GLU A 1 132 ? 9.994 8.998 0.947 1.00 97.69 132 GLU A C 1
ATOM 1059 O O . GLU A 1 132 ? 11.083 9.316 0.478 1.00 97.69 132 GLU A O 1
ATOM 1064 N N . ASN A 1 133 ? 9.883 8.337 2.103 1.00 96.94 133 ASN A N 1
ATOM 1065 C CA . ASN A 1 133 ? 11.027 8.036 2.966 1.00 96.94 133 ASN A CA 1
ATOM 1066 C C . ASN A 1 133 ? 12.068 7.106 2.320 1.00 96.94 133 ASN A C 1
ATOM 1068 O O . ASN A 1 133 ? 13.191 7.016 2.816 1.00 96.94 133 ASN A O 1
ATOM 1072 N N . LEU A 1 134 ? 11.724 6.413 1.229 1.00 96.38 134 LEU A N 1
ATOM 1073 C CA . LEU A 1 134 ? 12.683 5.601 0.480 1.00 96.38 134 LEU A CA 1
ATOM 1074 C C . LEU A 1 134 ? 13.678 6.461 -0.310 1.00 96.38 134 LEU A C 1
ATOM 1076 O O . LEU A 1 134 ? 14.751 5.969 -0.636 1.00 96.38 134 LEU A O 1
ATOM 1080 N N . ASN A 1 135 ? 13.340 7.717 -0.632 1.00 96.62 135 ASN A N 1
ATOM 1081 C CA . ASN A 1 135 ? 14.170 8.642 -1.418 1.00 96.62 135 ASN A CA 1
ATOM 1082 C C . ASN A 1 135 ? 14.627 8.098 -2.792 1.00 96.62 135 ASN A C 1
ATOM 1084 O O . ASN A 1 135 ? 15.662 8.503 -3.317 1.00 96.62 135 ASN A O 1
ATOM 1088 N N . ILE A 1 136 ? 13.854 7.186 -3.393 1.00 97.38 136 ILE A N 1
ATOM 1089 C CA . ILE A 1 136 ? 14.157 6.571 -4.703 1.00 97.38 136 ILE A CA 1
ATOM 1090 C C . ILE A 1 136 ? 13.197 6.991 -5.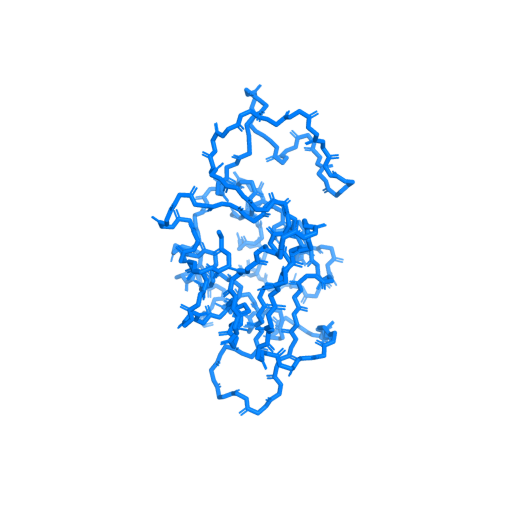824 1.00 97.38 136 ILE A C 1
ATOM 1092 O O . ILE A 1 136 ? 13.406 6.598 -6.967 1.00 97.38 136 ILE A O 1
ATOM 1096 N N . ILE A 1 137 ? 12.157 7.775 -5.518 1.00 97.81 137 ILE A N 1
ATOM 1097 C CA . ILE A 1 137 ? 11.149 8.240 -6.484 1.00 97.81 137 ILE A CA 1
ATOM 1098 C C . ILE A 1 137 ? 11.450 9.693 -6.849 1.00 97.81 137 ILE A C 1
ATOM 1100 O O . ILE A 1 137 ? 11.251 10.596 -6.036 1.00 97.81 137 ILE A O 1
ATOM 1104 N N . ASN A 1 138 ? 11.924 9.921 -8.072 1.00 96.81 138 ASN A N 1
ATOM 1105 C CA . ASN A 1 138 ? 12.476 11.205 -8.498 1.00 96.81 138 ASN A CA 1
ATOM 1106 C C . ASN A 1 138 ? 11.819 11.777 -9.758 1.00 96.81 138 ASN A C 1
ATOM 1108 O O . ASN A 1 138 ? 11.922 12.991 -9.975 1.00 96.81 138 ASN A O 1
ATOM 1112 N N . SER A 1 139 ? 11.132 10.951 -10.554 1.00 98.06 139 SER A N 1
ATOM 1113 C CA . SER A 1 139 ? 10.397 11.424 -11.728 1.00 98.06 139 SER A CA 1
ATOM 1114 C C . SER A 1 139 ? 9.293 12.420 -11.356 1.00 98.06 139 SER A C 1
ATOM 1116 O O . SER A 1 139 ? 8.744 12.398 -10.249 1.00 98.06 139 SER A O 1
ATOM 1118 N N . ASP A 1 140 ? 8.933 13.293 -12.296 1.00 98.44 140 ASP A N 1
ATOM 1119 C CA . ASP A 1 140 ? 7.861 14.267 -12.082 1.00 98.44 140 ASP A CA 1
ATOM 1120 C C . ASP A 1 140 ? 6.512 13.586 -11.828 1.00 98.44 140 ASP A C 1
ATOM 1122 O O . ASP A 1 140 ? 5.757 14.004 -10.947 1.00 98.44 140 ASP A O 1
ATOM 1126 N N . ASP A 1 141 ? 6.221 12.498 -12.546 1.00 98.56 141 ASP A N 1
ATOM 1127 C CA . ASP A 1 141 ? 5.027 11.692 -12.298 1.00 98.56 141 ASP A CA 1
ATOM 1128 C C . ASP A 1 141 ? 5.068 10.998 -10.939 1.00 98.56 141 ASP A C 1
ATOM 1130 O O . ASP A 1 141 ? 4.049 10.965 -10.246 1.00 98.56 141 ASP A O 1
ATOM 1134 N N . GLY A 1 142 ? 6.233 10.513 -10.508 1.00 98.44 142 GLY A N 1
ATOM 1135 C CA . GLY A 1 142 ? 6.426 9.931 -9.183 1.00 98.44 142 GLY A CA 1
ATOM 1136 C C . GLY A 1 142 ? 6.192 10.943 -8.065 1.00 98.44 142 GLY A C 1
ATOM 1137 O O . GLY A 1 142 ? 5.451 10.676 -7.119 1.00 98.44 142 GLY A O 1
ATOM 1138 N N . LYS A 1 143 ? 6.719 12.161 -8.203 1.00 98.50 143 LYS A N 1
ATOM 1139 C CA . LYS A 1 143 ? 6.475 13.258 -7.252 1.00 98.50 143 LYS A CA 1
ATOM 1140 C C . LYS A 1 143 ? 4.999 13.662 -7.211 1.00 98.50 143 LYS A C 1
ATOM 1142 O O . LYS A 1 143 ? 4.435 13.829 -6.128 1.00 98.50 143 LYS A O 1
ATOM 1147 N N . ARG A 1 144 ? 4.335 13.772 -8.370 1.00 98.50 144 ARG A N 1
ATOM 1148 C CA . ARG A 1 144 ? 2.879 14.017 -8.453 1.00 98.50 144 ARG A CA 1
ATOM 1149 C C . ARG A 1 144 ? 2.071 12.904 -7.784 1.00 98.50 144 ARG A C 1
ATOM 1151 O O . ARG A 1 144 ? 1.101 13.189 -7.075 1.00 98.50 144 ARG A O 1
ATOM 1158 N N . PHE A 1 145 ? 2.496 11.655 -7.959 1.00 98.62 145 PHE A N 1
ATOM 1159 C CA . PHE A 1 145 ? 1.877 10.495 -7.332 1.00 98.62 145 PHE A CA 1
ATOM 1160 C C . PHE A 1 145 ? 1.981 10.554 -5.802 1.00 98.62 145 PHE A C 1
ATOM 1162 O O . PHE A 1 145 ? 0.960 10.502 -5.112 1.00 98.62 145 PHE A O 1
ATOM 1169 N N . LEU A 1 146 ? 3.190 10.761 -5.268 1.00 98.50 146 LEU A N 1
ATOM 1170 C CA . LEU A 1 146 ? 3.435 10.918 -3.829 1.00 98.50 146 LEU A CA 1
ATOM 1171 C C . LEU A 1 146 ? 2.610 12.053 -3.221 1.00 98.50 146 LEU A C 1
ATOM 1173 O O . LEU A 1 146 ? 2.003 11.886 -2.162 1.00 98.50 146 LEU A O 1
ATOM 1177 N N . ASN A 1 147 ? 2.533 13.194 -3.906 1.00 98.38 147 ASN A N 1
ATOM 1178 C CA . ASN A 1 147 ? 1.717 14.318 -3.459 1.00 98.38 147 ASN A CA 1
ATOM 1179 C C . ASN A 1 147 ? 0.227 13.965 -3.420 1.00 98.38 147 ASN A C 1
ATOM 1181 O O . ASN A 1 147 ? -0.456 14.312 -2.458 1.00 98.38 147 ASN A O 1
ATOM 1185 N N . SER A 1 148 ? -0.281 13.235 -4.415 1.00 98.50 148 SER A N 1
ATOM 1186 C CA . SER A 1 148 ? -1.684 12.803 -4.448 1.00 98.50 148 SER A CA 1
ATOM 1187 C C . SER A 1 148 ? -2.036 11.890 -3.268 1.00 98.50 148 SER A C 1
ATOM 1189 O O . SER A 1 148 ? -3.097 12.055 -2.658 1.00 98.50 148 SER A O 1
ATOM 1191 N N . LEU A 1 149 ? -1.126 10.978 -2.905 1.00 98.56 149 LEU A N 1
ATOM 1192 C CA . LE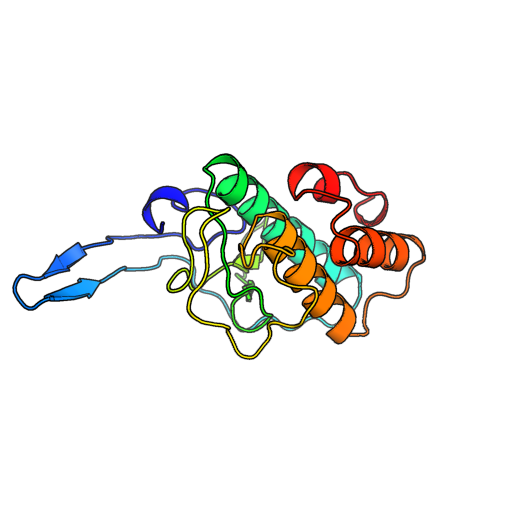U A 1 149 ? -1.256 10.099 -1.739 1.00 98.56 149 LEU A CA 1
ATOM 1193 C C . LEU A 1 149 ? -1.223 10.881 -0.421 1.00 98.56 149 LEU A C 1
ATOM 1195 O O . LEU A 1 149 ? -2.154 10.794 0.382 1.00 98.56 149 LEU A O 1
ATOM 1199 N N . LYS A 1 150 ? -0.176 11.687 -0.208 1.00 98.06 150 LYS A N 1
ATOM 1200 C CA . LYS A 1 150 ? 0.040 12.422 1.049 1.00 98.06 150 LYS A CA 1
ATOM 1201 C C . LYS A 1 150 ? -0.974 13.539 1.287 1.00 98.06 150 LYS A C 1
ATOM 1203 O O . LYS A 1 150 ? -1.246 13.882 2.434 1.00 98.06 150 LYS A O 1
ATOM 1208 N N . ASN A 1 151 ? -1.569 14.081 0.229 1.00 97.56 151 ASN A N 1
ATOM 1209 C CA . ASN A 1 151 ? -2.668 15.038 0.349 1.00 97.56 151 ASN A CA 1
ATOM 1210 C C . ASN A 1 151 ? -4.033 14.359 0.498 1.00 97.56 151 ASN A C 1
ATOM 1212 O O . ASN A 1 151 ? -5.032 15.057 0.627 1.00 97.56 151 ASN A O 1
ATOM 1216 N N . LYS A 1 152 ? -4.091 13.018 0.506 1.00 96.94 152 LYS A N 1
ATOM 1217 C CA . LYS A 1 152 ? -5.335 12.244 0.617 1.00 96.94 152 LYS A CA 1
ATOM 1218 C C . LYS A 1 152 ? -6.346 12.572 -0.489 1.00 96.94 152 LYS A C 1
ATOM 1220 O O . LYS A 1 152 ? -7.552 12.478 -0.268 1.00 96.94 152 LYS A O 1
ATOM 1225 N N . ASN A 1 153 ? -5.862 12.887 -1.690 1.00 95.81 153 ASN A N 1
ATOM 1226 C CA . ASN A 1 153 ? -6.692 13.288 -2.834 1.00 95.81 153 ASN A CA 1
ATOM 1227 C C . ASN A 1 153 ? -6.983 12.141 -3.810 1.00 95.81 153 ASN A C 1
ATOM 1229 O O . ASN A 1 153 ? -7.689 12.326 -4.797 1.00 95.81 153 ASN A O 1
ATOM 1233 N N . ILE A 1 154 ? -6.428 10.956 -3.559 1.00 98.12 154 ILE A N 1
ATOM 1234 C CA . ILE A 1 154 ? -6.578 9.794 -4.429 1.00 98.12 154 ILE A CA 1
ATOM 1235 C C . ILE A 1 154 ? -6.888 8.553 -3.595 1.00 98.12 154 ILE A C 1
ATOM 1237 O O . ILE A 1 154 ? -6.347 8.392 -2.503 1.00 98.12 154 ILE A O 1
ATOM 1241 N N . ASN A 1 155 ? -7.777 7.698 -4.097 1.00 98.38 155 ASN A N 1
ATOM 1242 C CA . ASN A 1 155 ? -8.033 6.374 -3.529 1.00 98.38 155 ASN A CA 1
ATOM 1243 C C . ASN A 1 155 ? -7.180 5.315 -4.250 1.00 98.38 155 ASN A C 1
ATOM 1245 O O . ASN A 1 155 ? -6.602 5.586 -5.303 1.00 98.38 155 ASN A O 1
ATOM 1249 N N . SER A 1 156 ? -7.124 4.100 -3.710 1.00 97.75 156 SER A N 1
ATOM 1250 C CA . SER A 1 156 ? -6.327 2.986 -4.244 1.00 97.75 156 SER A CA 1
ATOM 1251 C C . SER A 1 156 ? -6.651 2.624 -5.701 1.00 97.75 156 SER A C 1
ATOM 1253 O O . SER A 1 156 ? -5.735 2.475 -6.511 1.00 97.75 156 SER A O 1
ATOM 1255 N N . ALA A 1 157 ? -7.930 2.592 -6.081 1.00 97.69 157 ALA A N 1
ATOM 1256 C CA . ALA A 1 157 ? -8.345 2.276 -7.449 1.00 97.69 157 ALA A CA 1
ATOM 1257 C C . ALA A 1 157 ? -7.921 3.346 -8.475 1.00 97.69 157 ALA A C 1
ATOM 1259 O O . ALA A 1 157 ? -7.504 3.020 -9.586 1.00 97.69 157 ALA A O 1
ATOM 1260 N N . ASN A 1 158 ? -8.013 4.628 -8.114 1.00 98.31 158 ASN A N 1
ATOM 1261 C CA . ASN A 1 158 ? -7.576 5.736 -8.966 1.00 98.31 158 ASN A CA 1
ATOM 1262 C C . ASN A 1 158 ? -6.049 5.869 -8.980 1.00 98.31 158 ASN A C 1
ATOM 1264 O O . ASN A 1 158 ? -5.483 6.236 -10.006 1.00 98.31 158 ASN A O 1
ATOM 1268 N N . ALA A 1 159 ? -5.377 5.519 -7.880 1.00 98.19 159 ALA A N 1
ATOM 1269 C CA . ALA A 1 159 ? -3.922 5.494 -7.786 1.00 98.19 159 ALA A CA 1
ATOM 1270 C C . ALA A 1 159 ? -3.306 4.542 -8.819 1.00 98.19 159 ALA A C 1
ATOM 1272 O O . ALA A 1 159 ? -2.359 4.928 -9.495 1.00 98.19 159 ALA A O 1
ATOM 1273 N N . LEU A 1 160 ? -3.903 3.365 -9.036 1.00 97.56 160 LEU A N 1
ATOM 1274 C CA . LEU A 1 160 ? -3.476 2.410 -10.072 1.00 97.56 160 LEU A CA 1
ATOM 1275 C C . LEU A 1 160 ? -3.573 2.949 -11.511 1.00 97.56 160 LEU A C 1
ATOM 1277 O O . LEU A 1 160 ? -2.949 2.395 -12.409 1.00 97.56 160 LEU A O 1
ATOM 1281 N N . LYS A 1 161 ? -4.348 4.014 -11.745 1.00 98.00 161 LYS A N 1
ATOM 1282 C CA . LYS A 1 161 ? -4.512 4.656 -13.062 1.00 98.00 161 LYS A CA 1
ATOM 1283 C C . LYS A 1 161 ? -3.624 5.894 -13.236 1.00 98.00 161 LYS A C 1
ATOM 1285 O O . LYS A 1 161 ? -3.703 6.563 -14.268 1.00 98.00 161 LYS A O 1
ATOM 1290 N N . HIS A 1 162 ? -2.831 6.239 -12.222 1.00 98.31 162 HIS A N 1
ATOM 1291 C CA . HIS A 1 162 ? -1.986 7.427 -12.233 1.00 98.31 162 HIS A CA 1
ATOM 1292 C C . HIS A 1 162 ? -0.905 7.336 -13.321 1.00 98.31 162 HIS A C 1
ATOM 1294 O O . HIS A 1 162 ? -0.412 6.251 -13.622 1.00 98.31 162 HIS A O 1
ATOM 1300 N N . ALA A 1 163 ? -0.499 8.480 -13.883 1.00 97.81 163 ALA A N 1
ATOM 1301 C CA . ALA A 1 163 ? 0.504 8.550 -14.954 1.00 97.81 163 ALA A CA 1
ATOM 1302 C C . ALA A 1 163 ? 1.853 7.910 -14.579 1.00 97.81 163 ALA A C 1
ATOM 1304 O O . ALA A 1 163 ? 2.544 7.398 -15.442 1.00 97.81 163 ALA A O 1
ATOM 1305 N N . TRP A 1 164 ? 2.169 7.850 -13.284 1.00 98.38 164 TRP A N 1
ATOM 1306 C CA . TRP A 1 164 ? 3.369 7.188 -12.762 1.00 98.38 164 TRP A CA 1
ATOM 1307 C C . TRP A 1 164 ? 3.446 5.678 -13.047 1.00 98.38 164 TRP A C 1
ATOM 1309 O O . TRP A 1 164 ? 4.527 5.105 -12.955 1.00 98.38 164 TRP A O 1
ATOM 1319 N N . PHE A 1 165 ? 2.323 5.029 -13.375 1.00 96.81 165 PHE A N 1
ATOM 1320 C CA . PHE A 1 165 ? 2.269 3.613 -13.758 1.00 96.81 165 PHE A CA 1
ATOM 1321 C C . PHE A 1 165 ? 2.278 3.380 -15.277 1.00 96.81 165 PHE A C 1
ATOM 1323 O O . PHE A 1 165 ? 2.128 2.232 -15.697 1.00 96.81 165 PHE A O 1
ATOM 1330 N N . LYS A 1 166 ? 2.389 4.441 -16.084 1.00 89.88 166 LYS A N 1
ATOM 1331 C CA . LYS A 1 166 ? 2.421 4.367 -17.550 1.00 89.88 166 LYS A CA 1
ATOM 1332 C C . LYS A 1 166 ? 3.843 4.295 -18.089 1.00 89.88 166 LYS A C 1
ATOM 1334 O O . LYS A 1 166 ? 4.759 4.786 -17.396 1.00 89.88 166 LYS A O 1
#